Protein AF-A0A928DZA4-F1 (afdb_monomer_lite)

Structure (mmCIF, N/CA/C/O backbone):
data_AF-A0A928DZA4-F1
#
_entry.id   AF-A0A928DZA4-F1
#
loop_
_atom_site.group_PDB
_atom_site.id
_atom_site.type_symbol
_atom_site.label_atom_id
_atom_site.label_alt_id
_atom_site.label_comp_id
_atom_site.label_asym_id
_atom_site.label_entity_id
_atom_site.label_seq_id
_atom_site.pdbx_PDB_ins_code
_atom_site.Cartn_x
_atom_site.Cartn_y
_atom_site.Cartn_z
_atom_site.occupancy
_atom_site.B_iso_or_equiv
_atom_site.auth_seq_id
_atom_site.auth_comp_id
_atom_site.auth_asym_id
_atom_site.auth_atom_id
_atom_site.pdbx_PDB_model_num
ATOM 1 N N . PRO A 1 1 ? -11.694 5.169 -2.561 1.00 88.62 1 PRO A N 1
ATOM 2 C CA . PRO A 1 1 ?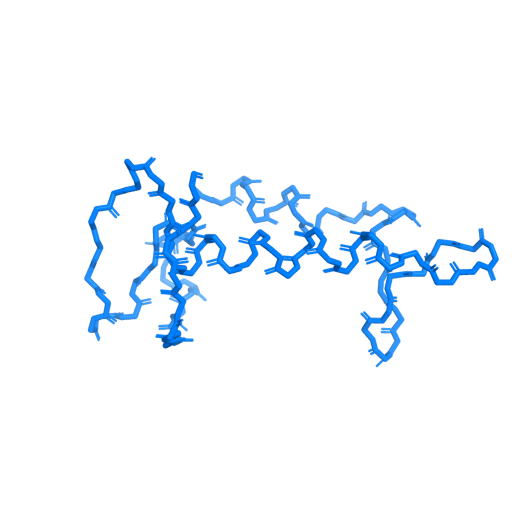 -10.393 4.468 -2.404 1.00 88.62 1 PRO A CA 1
ATOM 3 C C . PRO A 1 1 ? -10.047 3.522 -3.566 1.00 88.62 1 PRO A C 1
ATOM 5 O O . PRO A 1 1 ? -8.906 3.112 -3.718 1.00 88.62 1 PRO A O 1
ATOM 8 N N . GLU A 1 2 ? -11.037 3.207 -4.396 1.00 91.75 2 GLU A N 1
ATOM 9 C CA . GLU A 1 2 ? -11.009 2.301 -5.541 1.00 91.75 2 GLU A CA 1
ATOM 10 C C . GLU A 1 2 ? -9.986 2.774 -6.570 1.00 91.75 2 GLU A C 1
ATOM 12 O O . GLU A 1 2 ? -9.005 2.086 -6.815 1.00 91.75 2 GLU A O 1
ATOM 17 N N . ILE A 1 3 ? -10.124 4.022 -7.027 1.00 90.94 3 ILE A N 1
ATOM 18 C CA . ILE A 1 3 ? -9.185 4.646 -7.968 1.00 90.94 3 ILE A CA 1
ATOM 19 C C . ILE A 1 3 ? -7.745 4.626 -7.427 1.00 90.94 3 ILE A C 1
ATOM 21 O O . ILE A 1 3 ? -6.802 4.468 -8.192 1.00 90.94 3 ILE A O 1
ATOM 25 N N . ALA A 1 4 ? -7.553 4.775 -6.112 1.00 89.94 4 ALA A N 1
ATOM 26 C CA . ALA A 1 4 ? -6.217 4.747 -5.523 1.00 89.94 4 ALA A CA 1
ATOM 27 C C . ALA A 1 4 ? -5.582 3.351 -5.620 1.00 89.94 4 ALA A C 1
ATOM 29 O O . ALA A 1 4 ? -4.410 3.249 -5.972 1.00 89.94 4 ALA A O 1
ATOM 30 N N . VAL A 1 5 ? -6.356 2.289 -5.366 1.00 91.81 5 VAL A N 1
ATOM 31 C CA . VAL A 1 5 ? -5.908 0.900 -5.558 1.00 91.81 5 VAL A CA 1
ATOM 32 C C . VAL A 1 5 ? -5.604 0.633 -7.031 1.00 91.81 5 VAL A C 1
ATOM 34 O O . VAL A 1 5 ? -4.544 0.090 -7.338 1.00 91.81 5 VAL A O 1
ATOM 37 N N . ASP A 1 6 ? -6.485 1.068 -7.932 1.00 92.12 6 ASP A N 1
ATOM 38 C CA . ASP A 1 6 ? -6.321 0.870 -9.375 1.00 92.12 6 ASP A CA 1
ATOM 39 C C . ASP A 1 6 ? -5.055 1.558 -9.901 1.00 92.12 6 ASP A C 1
ATOM 41 O O . ASP A 1 6 ? -4.320 0.987 -10.704 1.00 92.12 6 ASP A O 1
ATOM 45 N N . ILE A 1 7 ? -4.763 2.773 -9.426 1.00 91.25 7 ILE A N 1
ATOM 46 C CA . ILE A 1 7 ? -3.540 3.504 -9.781 1.00 91.25 7 ILE A CA 1
ATOM 47 C C . ILE A 1 7 ? -2.305 2.827 -9.179 1.00 91.25 7 ILE A C 1
ATOM 49 O O . ILE A 1 7 ? -1.294 2.682 -9.867 1.00 91.25 7 ILE A O 1
ATOM 53 N N . LEU A 1 8 ? -2.368 2.406 -7.912 1.00 91.44 8 LEU A N 1
ATOM 54 C CA . LEU A 1 8 ? -1.247 1.764 -7.219 1.00 91.44 8 LEU A CA 1
ATOM 55 C C . LEU A 1 8 ? -0.826 0.457 -7.905 1.00 91.44 8 LEU A C 1
ATOM 57 O O . LEU A 1 8 ? 0.364 0.154 -8.009 1.00 91.44 8 LEU A O 1
ATOM 61 N N . LEU A 1 9 ? -1.806 -0.296 -8.403 1.00 91.25 9 LEU A N 1
ATOM 62 C CA . LEU A 1 9 ? -1.613 -1.573 -9.086 1.00 91.25 9 LEU A CA 1
ATOM 63 C C . LEU A 1 9 ? -1.695 -1.445 -10.613 1.00 91.25 9 LEU A C 1
ATOM 65 O O . LEU A 1 9 ? -1.818 -2.453 -11.305 1.00 91.25 9 LEU A O 1
ATOM 69 N N . HIS A 1 10 ? -1.611 -0.223 -11.145 1.00 92.00 10 HIS A N 1
ATOM 70 C CA . HIS A 1 10 ? -1.760 0.020 -12.573 1.00 92.00 10 HIS A CA 1
ATOM 71 C C . HIS A 1 10 ? -0.718 -0.761 -13.375 1.00 92.00 10 HIS A C 1
ATOM 73 O O . HIS A 1 10 ? 0.491 -0.665 -13.119 1.00 92.00 10 HIS A O 1
ATOM 79 N N . GLU A 1 11 ? -1.193 -1.497 -14.378 1.00 89.75 11 GLU A N 1
ATOM 80 C CA . GLU A 1 11 ? -0.346 -2.248 -15.291 1.00 89.75 11 GLU A CA 1
ATOM 81 C C . GLU A 1 11 ? 0.510 -1.288 -16.118 1.00 89.75 11 GLU A C 1
ATOM 83 O O . GLU A 1 11 ? 0.035 -0.565 -16.992 1.00 89.75 11 GLU A O 1
ATOM 88 N N . SER A 1 12 ? 1.812 -1.280 -15.846 1.00 89.00 12 SER A N 1
ATOM 89 C CA . SER A 1 12 ? 2.774 -0.527 -16.640 1.00 89.00 12 SER A CA 1
ATOM 90 C C . SER A 1 12 ? 4.108 -1.261 -16.682 1.00 89.00 12 SER A C 1
ATOM 92 O O . SER A 1 12 ? 4.436 -1.968 -15.727 1.00 89.00 12 SER A O 1
ATOM 94 N N . PRO A 1 13 ? 4.947 -1.036 -17.710 1.00 86.62 13 PRO A N 1
ATOM 95 C CA . PRO A 1 13 ? 6.276 -1.645 -17.785 1.00 86.62 13 PRO A CA 1
ATOM 96 C C . PRO A 1 13 ? 7.182 -1.341 -16.583 1.00 86.62 13 PRO A C 1
ATOM 98 O O . PRO A 1 13 ? 8.154 -2.052 -16.361 1.00 86.62 13 PRO A O 1
ATOM 101 N N . ARG A 1 14 ? 6.879 -0.284 -15.812 1.00 85.12 14 ARG A N 1
ATOM 102 C CA . ARG A 1 14 ? 7.641 0.125 -14.621 1.00 85.12 14 ARG A CA 1
ATOM 103 C C . ARG A 1 14 ? 7.024 -0.346 -13.299 1.00 85.12 14 ARG A C 1
ATOM 105 O O . ARG A 1 14 ? 7.660 -0.207 -12.261 1.00 85.12 14 ARG A O 1
ATOM 112 N N . ASN A 1 15 ? 5.818 -0.912 -13.326 1.00 89.12 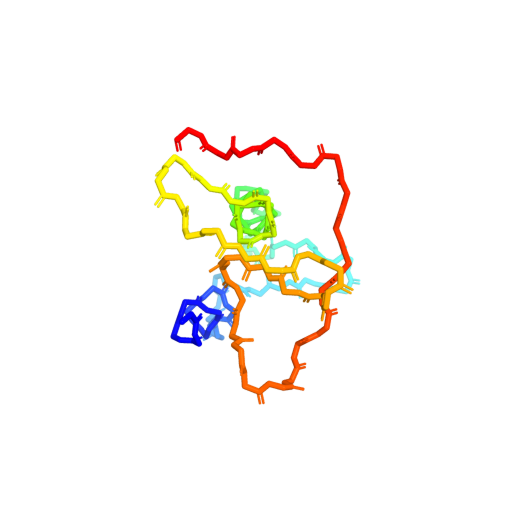15 ASN A N 1
ATOM 113 C CA . ASN A 1 15 ? 5.112 -1.435 -12.152 1.00 89.12 15 ASN A CA 1
ATOM 114 C C . ASN A 1 15 ? 4.962 -2.965 -12.219 1.00 89.12 15 ASN A C 1
ATOM 116 O O . ASN A 1 15 ? 3.959 -3.529 -11.792 1.00 89.12 15 ASN A O 1
ATOM 120 N N . VAL A 1 16 ? 5.952 -3.649 -12.799 1.00 89.19 16 VAL A N 1
ATOM 121 C CA . VAL A 1 16 ? 5.969 -5.113 -12.908 1.00 89.19 16 VAL A CA 1
ATOM 122 C C . VAL A 1 16 ? 6.72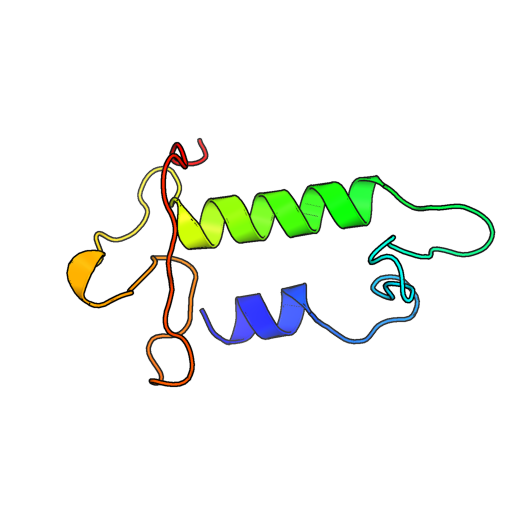0 -5.698 -11.722 1.00 89.19 16 VAL A C 1
ATOM 124 O O . VAL A 1 16 ? 7.794 -5.219 -11.357 1.00 89.19 16 VAL A O 1
ATOM 127 N N . HIS A 1 17 ? 6.164 -6.752 -11.135 1.00 89.19 17 HIS A N 1
ATOM 128 C CA . HIS A 1 17 ? 6.800 -7.521 -10.074 1.00 89.19 17 HIS A CA 1
ATOM 129 C C . HIS A 1 17 ? 7.071 -8.934 -10.586 1.00 89.19 17 HIS A C 1
ATOM 131 O O . HIS A 1 17 ? 6.214 -9.539 -11.231 1.00 89.19 17 HIS A O 1
ATOM 137 N N . ASP A 1 18 ? 8.277 -9.445 -10.348 1.00 89.00 18 ASP A N 1
ATOM 138 C CA . ASP A 1 18 ? 8.622 -10.814 -10.730 1.00 89.00 18 ASP A CA 1
ATOM 139 C C . ASP A 1 18 ? 7.988 -11.852 -9.780 1.00 89.00 18 ASP A C 1
ATOM 141 O O . ASP A 1 18 ? 7.307 -11.512 -8.814 1.00 89.00 18 ASP A O 1
ATOM 145 N N . LEU A 1 19 ? 8.245 -13.143 -10.020 1.00 88.88 19 LEU A N 1
ATOM 146 C CA . LEU A 1 19 ? 7.735 -14.236 -9.176 1.00 88.88 19 LEU A CA 1
ATOM 147 C C . LEU A 1 19 ? 8.197 -14.165 -7.710 1.00 88.88 19 LEU A C 1
ATOM 149 O O . LEU A 1 19 ? 7.614 -14.822 -6.852 1.00 88.88 19 LEU A O 1
ATOM 153 N N . ARG A 1 20 ? 9.249 -13.398 -7.413 1.00 89.56 20 ARG A N 1
ATOM 154 C CA . ARG A 1 20 ? 9.762 -13.176 -6.054 1.00 89.56 20 ARG A CA 1
ATOM 155 C C . ARG A 1 20 ? 9.143 -11.929 -5.418 1.00 89.56 20 ARG A C 1
ATOM 157 O O . ARG A 1 20 ? 9.457 -11.620 -4.273 1.00 89.56 20 ARG A O 1
ATOM 164 N N . GLY A 1 21 ? 8.299 -11.204 -6.152 1.00 88.94 21 GLY A N 1
ATOM 165 C CA . GLY A 1 21 ? 7.700 -9.945 -5.728 1.00 88.94 21 GLY A CA 1
ATOM 166 C C . GLY A 1 21 ? 8.639 -8.745 -5.850 1.00 88.94 21 GLY A C 1
ATOM 167 O O . GLY A 1 21 ? 8.332 -7.689 -5.307 1.00 88.94 21 GLY A O 1
ATOM 168 N N . VAL A 1 22 ? 9.779 -8.862 -6.536 1.00 90.69 22 VAL A N 1
ATOM 169 C CA . VAL A 1 22 ? 10.712 -7.740 -6.722 1.00 90.69 22 VAL A CA 1
ATOM 170 C C . VAL A 1 22 ? 10.227 -6.872 -7.875 1.00 90.69 22 VAL A C 1
ATOM 172 O O . VAL A 1 22 ? 9.949 -7.389 -8.958 1.00 90.69 22 VAL A O 1
ATOM 175 N N . ASN A 1 23 ? 10.150 -5.556 -7.661 1.00 91.62 23 ASN A N 1
ATOM 176 C CA . ASN A 1 23 ? 9.831 -4.616 -8.726 1.00 91.62 23 ASN A CA 1
ATOM 177 C C . ASN A 1 23 ? 10.963 -4.632 -9.764 1.00 91.62 23 ASN A C 1
ATOM 179 O O . ASN A 1 23 ? 12.108 -4.248 -9.491 1.00 91.62 23 ASN A O 1
ATOM 183 N N . ALA A 1 24 ? 10.643 -5.154 -10.943 1.00 82.81 24 ALA A N 1
ATOM 184 C CA . ALA A 1 24 ? 11.589 -5.430 -12.005 1.00 82.81 24 ALA A CA 1
ATOM 185 C C . ALA A 1 24 ? 11.586 -4.260 -12.990 1.00 82.81 24 ALA A C 1
ATOM 187 O O . ALA A 1 24 ? 10.718 -4.163 -13.853 1.00 82.81 24 ALA A O 1
ATOM 188 N N . ASN A 1 25 ? 12.575 -3.374 -12.874 1.00 71.38 25 ASN A N 1
ATOM 189 C CA . ASN A 1 25 ? 12.807 -2.309 -13.843 1.00 71.38 25 ASN A CA 1
ATOM 190 C C . ASN A 1 25 ? 14.140 -2.609 -14.545 1.00 71.38 25 ASN A C 1
ATOM 192 O O . ASN A 1 25 ? 15.218 -2.302 -14.044 1.00 71.38 25 ASN A O 1
ATOM 196 N N . ASN A 1 26 ? 14.065 -3.332 -15.663 1.00 66.69 26 ASN A N 1
ATOM 197 C CA . ASN A 1 26 ? 15.213 -3.859 -16.412 1.00 66.69 26 ASN A CA 1
ATOM 198 C C . ASN A 1 26 ? 16.333 -2.796 -16.566 1.00 66.69 26 ASN A C 1
ATOM 200 O O . ASN A 1 26 ? 16.014 -1.686 -17.001 1.00 66.69 26 ASN A O 1
ATOM 204 N N . PRO A 1 27 ? 17.622 -3.062 -16.245 1.00 78.25 27 PRO A N 1
ATOM 205 C CA . PRO A 1 27 ? 18.278 -4.354 -15.986 1.00 78.25 27 PRO A CA 1
ATOM 206 C C . PRO A 1 27 ? 18.441 -4.763 -14.506 1.00 78.25 27 PRO A C 1
ATOM 208 O O . PRO A 1 27 ? 19.004 -5.825 -14.244 1.00 78.25 27 PRO A O 1
ATOM 211 N N . CYS A 1 28 ? 17.985 -3.959 -13.538 1.00 81.50 28 CYS A N 1
ATOM 212 C CA . CYS A 1 28 ? 18.248 -4.193 -12.110 1.00 81.50 28 CYS A CA 1
ATOM 213 C C . CYS A 1 28 ? 16.972 -4.087 -11.252 1.00 81.50 28 CYS A C 1
ATOM 215 O O . CYS A 1 28 ? 16.042 -3.375 -11.619 1.00 81.50 28 CYS A O 1
ATOM 217 N N . PRO A 1 29 ? 16.913 -4.740 -10.075 1.00 87.31 29 PRO A N 1
ATOM 218 C CA . PRO A 1 29 ? 15.838 -4.521 -9.109 1.00 87.31 29 PRO A CA 1
ATOM 219 C C . PRO A 1 29 ? 15.640 -3.039 -8.778 1.00 87.31 29 PRO A C 1
ATOM 221 O O . PRO A 1 29 ? 16.598 -2.346 -8.426 1.00 87.31 29 PRO A O 1
ATOM 224 N N . TYR A 1 30 ? 14.397 -2.563 -8.827 1.00 89.75 30 TYR A N 1
ATOM 225 C CA . TYR A 1 30 ? 14.050 -1.201 -8.436 1.00 89.75 30 TYR A CA 1
ATOM 226 C C . TYR A 1 30 ? 13.349 -1.204 -7.078 1.00 89.75 30 TYR A C 1
ATOM 228 O O . TYR A 1 30 ? 12.136 -1.060 -6.954 1.00 89.75 30 TYR A O 1
ATOM 236 N N . LEU A 1 31 ? 14.154 -1.358 -6.025 1.00 90.12 31 LEU A N 1
ATOM 237 C CA . LEU A 1 31 ? 13.676 -1.418 -4.640 1.00 90.12 31 LEU A CA 1
ATOM 238 C C . LEU A 1 31 ? 12.821 -0.216 -4.191 1.00 90.12 31 LEU A C 1
ATOM 240 O O . LEU A 1 31 ? 11.923 -0.434 -3.377 1.00 90.12 31 LEU A O 1
ATOM 244 N N . PRO A 1 32 ? 13.009 1.021 -4.705 1.00 91.25 32 PRO A N 1
ATOM 245 C CA . PRO A 1 32 ? 12.084 2.111 -4.400 1.00 91.25 32 PRO A CA 1
ATOM 246 C C . PRO A 1 32 ? 10.633 1.815 -4.804 1.00 91.25 32 PRO A C 1
ATOM 248 O O . PRO A 1 32 ? 9.727 2.250 -4.100 1.00 91.25 32 PRO A O 1
ATOM 251 N N . GLY A 1 33 ? 10.395 1.034 -5.867 1.00 91.44 33 GLY A N 1
ATOM 252 C CA . GLY A 1 33 ? 9.048 0.599 -6.253 1.00 91.44 33 GLY A CA 1
ATOM 253 C C . GLY A 1 33 ? 8.407 -0.301 -5.196 1.00 91.44 33 GLY A C 1
ATOM 254 O O . GLY A 1 33 ? 7.291 -0.043 -4.751 1.00 91.44 33 GLY A O 1
ATOM 255 N N . ASN A 1 34 ? 9.152 -1.297 -4.706 1.00 93.31 34 ASN A N 1
ATOM 256 C CA . ASN A 1 34 ? 8.705 -2.140 -3.595 1.00 93.31 34 ASN A CA 1
ATOM 257 C C . ASN A 1 34 ? 8.451 -1.331 -2.319 1.00 93.31 34 ASN A C 1
ATOM 259 O O . ASN A 1 34 ? 7.418 -1.504 -1.677 1.00 93.31 34 ASN A O 1
ATOM 263 N N . GLY A 1 35 ? 9.389 -0.454 -1.951 1.00 94.31 35 GLY A N 1
ATOM 264 C CA . GLY A 1 35 ? 9.273 0.377 -0.755 1.00 94.31 35 GLY A CA 1
ATOM 265 C C . GLY A 1 35 ? 8.059 1.302 -0.811 1.00 94.31 35 GLY A C 1
ATOM 266 O O . GLY A 1 35 ? 7.303 1.372 0.155 1.00 94.31 35 GLY A O 1
ATOM 267 N N . GLY A 1 36 ? 7.832 1.951 -1.956 1.00 93.62 36 GLY A N 1
ATOM 268 C CA . GLY A 1 36 ? 6.663 2.799 -2.182 1.00 93.62 36 GLY A CA 1
ATOM 269 C C . GLY A 1 36 ? 5.349 2.025 -2.094 1.00 93.62 36 GLY A C 1
ATOM 270 O O . GLY A 1 36 ? 4.434 2.464 -1.400 1.00 93.62 36 GLY A O 1
ATOM 271 N N . LEU A 1 37 ? 5.275 0.845 -2.719 1.00 93.88 37 LEU A N 1
ATOM 272 C CA . LEU A 1 37 ? 4.097 -0.023 -2.645 1.00 93.88 37 LEU A CA 1
ATOM 273 C C . LEU A 1 37 ? 3.801 -0.463 -1.204 1.00 93.88 37 LEU A C 1
ATOM 275 O O . LEU A 1 37 ? 2.670 -0.337 -0.738 1.00 93.88 37 LEU A O 1
ATOM 279 N N . LEU A 1 38 ? 4.813 -0.943 -0.477 1.00 94.12 38 LEU A N 1
ATOM 280 C CA . LEU A 1 38 ? 4.654 -1.388 0.910 1.00 94.12 38 LEU A CA 1
ATOM 281 C C . LEU A 1 38 ? 4.266 -0.235 1.840 1.00 94.12 38 LEU A C 1
ATOM 283 O O . LEU A 1 38 ? 3.424 -0.418 2.718 1.00 94.12 38 LEU A O 1
ATOM 287 N N . TYR A 1 39 ? 4.836 0.954 1.635 1.00 95.19 39 TYR A N 1
ATOM 288 C CA . TYR A 1 39 ? 4.465 2.139 2.402 1.00 95.19 39 TYR A CA 1
ATOM 289 C C . TYR A 1 39 ? 3.020 2.566 2.123 1.00 95.19 39 TYR A C 1
ATOM 291 O O . TYR A 1 39 ? 2.273 2.820 3.066 1.00 95.19 39 TYR A O 1
ATOM 299 N N . ALA A 1 40 ? 2.591 2.567 0.856 1.00 95.25 40 ALA A N 1
ATOM 300 C CA . ALA A 1 40 ? 1.207 2.853 0.484 1.00 95.25 40 ALA A CA 1
ATOM 301 C C . ALA A 1 40 ? 0.231 1.855 1.125 1.00 95.25 40 ALA A C 1
ATOM 303 O O . ALA A 1 40 ? -0.751 2.272 1.732 1.00 95.25 40 ALA A O 1
ATOM 304 N N . ILE A 1 41 ? 0.530 0.551 1.085 1.00 94.31 41 ILE A N 1
ATOM 305 C CA . ILE A 1 41 ? -0.281 -0.478 1.756 1.00 94.31 41 ILE A CA 1
ATOM 306 C C . ILE A 1 41 ? -0.321 -0.240 3.271 1.00 94.31 41 ILE A C 1
ATOM 308 O O . ILE A 1 41 ? -1.394 -0.302 3.873 1.00 94.31 41 ILE A O 1
ATOM 312 N N . GLY A 1 42 ? 0.822 0.071 3.889 1.00 94.56 42 GLY A N 1
ATOM 313 C CA . GLY A 1 42 ? 0.909 0.382 5.315 1.00 94.56 42 GLY A CA 1
ATOM 314 C C . GLY A 1 42 ? 0.082 1.606 5.704 1.00 94.56 42 GLY A C 1
ATOM 315 O O . GLY A 1 42 ? -0.608 1.571 6.715 1.00 94.56 42 GLY A O 1
ATOM 316 N N . MET A 1 43 ? 0.077 2.651 4.879 1.00 95.31 43 MET A N 1
ATOM 317 C CA . MET A 1 43 ? -0.751 3.844 5.064 1.00 95.31 43 MET A CA 1
ATOM 318 C C . MET A 1 43 ? -2.239 3.544 4.849 1.00 95.31 43 MET A C 1
ATOM 320 O O . MET A 1 43 ? -3.085 3.976 5.626 1.00 95.31 43 MET A O 1
ATOM 324 N N . MET A 1 44 ? -2.581 2.762 3.825 1.00 94.88 44 MET A N 1
ATOM 325 C CA . MET A 1 44 ? -3.966 2.384 3.548 1.00 94.88 44 MET A CA 1
ATOM 326 C C . MET A 1 44 ? -4.554 1.505 4.654 1.00 94.88 44 MET A C 1
ATOM 328 O O . MET A 1 44 ? -5.733 1.639 4.984 1.00 94.88 44 MET A O 1
ATOM 332 N N . ALA A 1 45 ? -3.735 0.618 5.224 1.00 94.69 45 ALA A N 1
ATOM 333 C CA . ALA A 1 45 ? -4.108 -0.245 6.331 1.00 94.69 45 ALA A CA 1
ATOM 334 C C . ALA A 1 45 ? -4.076 0.510 7.664 1.00 94.69 45 ALA A C 1
ATOM 336 O O . ALA A 1 45 ? -5.037 0.449 8.416 1.00 94.69 45 ALA A O 1
ATOM 337 N N . GLY A 1 46 ? -2.992 1.215 7.978 1.00 93.62 46 GLY A N 1
ATOM 338 C CA . GLY A 1 46 ? -2.726 1.864 9.266 1.00 93.62 46 GLY A CA 1
ATOM 339 C C . GLY A 1 46 ? -3.393 3.223 9.449 1.00 93.62 46 GLY A C 1
ATOM 340 O O . GLY A 1 46 ? -3.752 3.565 10.573 1.00 93.62 46 GLY A O 1
ATOM 341 N N . GLY A 1 47 ? -3.651 3.942 8.361 1.00 94.44 47 GLY A N 1
ATOM 342 C CA . GLY A 1 47 ? -4.087 5.335 8.371 1.00 94.44 47 GLY A CA 1
ATOM 343 C C . GLY A 1 47 ? -2.926 6.320 8.236 1.00 94.44 47 GLY A C 1
ATOM 344 O O . GLY A 1 47 ? -1.757 5.941 8.150 1.00 94.44 47 GLY A O 1
ATOM 345 N N . TRP A 1 48 ? -3.286 7.596 8.208 1.00 95.06 48 TRP A N 1
ATOM 346 C CA . TRP A 1 48 ? -2.412 8.764 8.123 1.00 95.06 48 TRP A CA 1
ATOM 347 C C . TRP A 1 48 ? -2.995 9.898 8.977 1.00 95.06 48 TRP A C 1
ATOM 349 O O . TRP A 1 48 ? -4.126 9.775 9.466 1.00 95.06 48 TRP A O 1
ATOM 359 N N . ASP A 1 49 ? -2.268 10.998 9.142 1.00 94.94 49 ASP A N 1
ATOM 360 C CA . ASP A 1 49 ? -2.757 12.165 9.876 1.00 94.94 49 ASP A CA 1
ATOM 361 C C . ASP A 1 49 ? -4.048 12.727 9.249 1.00 94.94 49 ASP A C 1
ATOM 363 O O . ASP A 1 49 ? -4.098 13.150 8.093 1.00 94.94 49 ASP A O 1
ATOM 367 N N . GLY A 1 50 ? -5.139 12.696 10.022 1.00 93.06 50 GLY A N 1
ATOM 368 C CA . GLY A 1 50 ? -6.473 13.091 9.556 1.00 93.06 50 GLY A CA 1
ATOM 369 C C . GLY A 1 50 ? -7.214 12.029 8.731 1.00 93.06 50 GLY A C 1
ATOM 370 O O . GLY A 1 50 ? -8.235 12.345 8.115 1.00 93.06 50 GLY A O 1
ATOM 371 N N . ALA A 1 51 ? -6.740 10.780 8.705 1.00 93.88 51 ALA A N 1
ATOM 372 C CA . ALA A 1 51 ? -7.476 9.675 8.099 1.00 93.88 51 ALA A CA 1
ATOM 373 C C . ALA A 1 51 ? -8.846 9.465 8.776 1.00 93.88 51 ALA A C 1
ATOM 375 O O . ALA A 1 51 ? -8.973 9.653 9.988 1.00 93.88 51 ALA A O 1
ATOM 376 N N . PRO A 1 52 ? -9.874 9.036 8.021 1.00 92.06 52 PRO A N 1
ATOM 377 C CA . PRO A 1 52 ? -11.185 8.757 8.593 1.00 92.06 52 PRO A CA 1
ATOM 378 C C . PRO A 1 52 ? -11.116 7.603 9.600 1.00 92.06 52 PRO A C 1
ATOM 380 O O . PRO A 1 52 ? -10.455 6.591 9.352 1.00 92.06 52 PRO A O 1
ATOM 383 N N . GLU A 1 53 ? -11.856 7.723 10.703 1.00 90.94 53 GLU A N 1
ATOM 384 C CA . GLU A 1 53 ? -12.077 6.602 11.616 1.00 90.94 53 GLU A CA 1
ATOM 385 C C . GLU A 1 53 ? -12.878 5.497 10.912 1.00 90.94 53 GLU A C 1
ATOM 387 O O . GLU A 1 53 ? -13.815 5.753 10.146 1.00 90.94 53 GLU A O 1
ATOM 392 N N . VAL A 1 54 ? -12.480 4.246 11.140 1.00 91.12 54 VAL A N 1
ATOM 393 C CA . VAL A 1 54 ? -13.061 3.064 10.491 1.00 91.12 54 VAL A CA 1
ATOM 394 C C . VAL A 1 54 ? -13.239 1.942 11.504 1.00 91.12 54 VAL A C 1
ATOM 396 O O . VAL A 1 54 ? -12.481 1.850 12.474 1.00 91.12 54 VAL A O 1
ATOM 399 N N . ASP A 1 55 ? -14.203 1.060 11.255 1.00 89.12 55 ASP A N 1
ATOM 400 C CA . ASP A 1 55 ? -14.464 -0.083 12.124 1.00 89.12 55 ASP A CA 1
ATOM 401 C C . ASP A 1 55 ? -13.493 -1.232 11.801 1.00 89.12 55 ASP A C 1
ATOM 403 O O . ASP A 1 55 ? -13.706 -2.047 10.897 1.00 89.12 55 ASP A O 1
ATOM 407 N N . ARG A 1 56 ? -12.388 -1.285 12.549 1.00 86.69 56 ARG A N 1
ATOM 408 C CA . ARG A 1 56 ? -11.340 -2.303 12.378 1.00 86.69 56 ARG A CA 1
ATOM 409 C C . ARG A 1 56 ? -11.836 -3.716 12.687 1.00 86.69 56 ARG A C 1
ATOM 411 O O . ARG A 1 56 ? -11.337 -4.665 12.089 1.00 86.69 56 ARG A O 1
ATOM 418 N N . GLU A 1 57 ? -12.811 -3.867 13.584 1.00 86.38 57 GLU A N 1
ATOM 419 C CA . GLU A 1 57 ? -13.360 -5.177 13.961 1.00 86.38 57 GLU A CA 1
ATOM 420 C C . GLU A 1 57 ? -14.176 -5.790 12.818 1.00 86.38 57 GLU A C 1
ATOM 422 O O . GLU A 1 57 ? -14.186 -7.010 12.641 1.00 86.38 57 GLU A O 1
ATOM 427 N N . LYS A 1 58 ? -14.785 -4.947 11.975 1.00 86.81 58 LYS A N 1
ATOM 428 C CA . LYS A 1 58 ? -15.447 -5.363 10.728 1.00 86.81 58 LYS A CA 1
ATOM 429 C C . LYS A 1 58 ? -14.489 -5.603 9.556 1.00 86.81 58 LYS A C 1
ATOM 431 O O . LYS A 1 58 ? -14.946 -5.913 8.457 1.00 86.81 58 LYS A O 1
ATOM 436 N N . GLY A 1 59 ? -13.178 -5.489 9.772 1.00 87.06 59 GLY A N 1
ATOM 437 C CA . GLY A 1 59 ? -12.172 -5.642 8.722 1.00 87.06 59 GLY A CA 1
ATOM 438 C C . GLY A 1 59 ? -12.093 -4.444 7.772 1.00 87.06 59 GLY A C 1
ATOM 439 O O . GLY A 1 59 ? -11.678 -4.605 6.622 1.00 87.06 59 GLY A O 1
ATOM 440 N N . GLU A 1 60 ? -12.503 -3.252 8.225 1.00 91.75 60 GLU A N 1
ATOM 441 C CA . GLU A 1 60 ? -12.352 -2.014 7.462 1.00 91.75 60 GLU A CA 1
ATOM 442 C C . GLU A 1 60 ? -10.968 -1.380 7.671 1.00 91.75 60 GLU A C 1
ATOM 444 O O . GLU A 1 60 ? -10.319 -1.528 8.708 1.00 91.75 60 GLU A O 1
ATOM 449 N N . ALA A 1 61 ? -10.531 -0.609 6.678 1.00 94.06 61 ALA A N 1
ATOM 450 C CA . ALA A 1 61 ? -9.313 0.188 6.724 1.00 94.06 61 ALA A CA 1
ATOM 451 C C . ALA A 1 61 ? -9.521 1.495 5.932 1.00 94.06 61 ALA A C 1
ATOM 453 O O . ALA A 1 61 ? -10.298 1.506 4.973 1.00 94.06 61 ALA A O 1
ATOM 454 N N . PRO A 1 62 ? -8.864 2.607 6.312 1.00 93.69 62 PRO A N 1
ATOM 455 C CA . PRO A 1 62 ? -9.154 3.929 5.748 1.00 93.69 62 PRO A CA 1
ATOM 456 C C . PRO A 1 62 ? -8.822 4.044 4.256 1.00 93.69 62 PRO A C 1
ATOM 458 O O . PRO A 1 62 ? -9.491 4.779 3.530 1.00 93.69 62 PRO A O 1
ATOM 461 N N . GLY A 1 63 ? -7.811 3.313 3.782 1.00 94.00 63 GLY A N 1
ATOM 462 C CA . GLY A 1 63 ? -7.362 3.377 2.394 1.00 94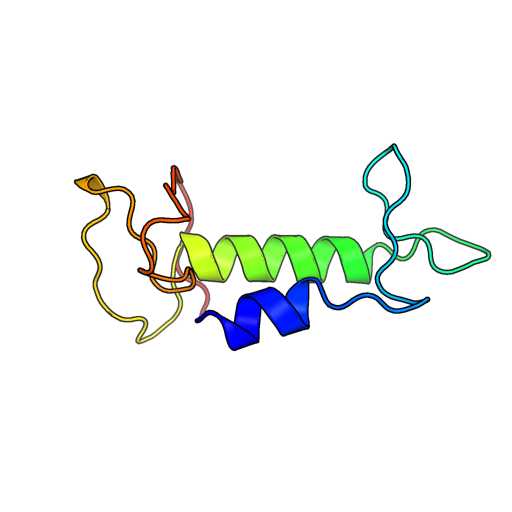.00 63 GLY A CA 1
ATOM 463 C C . GLY A 1 63 ? -7.923 2.301 1.470 1.00 94.00 63 GLY A C 1
ATOM 464 O O . GLY A 1 63 ? -7.573 2.310 0.295 1.00 94.00 63 GLY A O 1
ATOM 465 N N . PHE A 1 64 ? -8.779 1.392 1.946 1.00 94.44 64 PHE A N 1
ATOM 466 C CA . PHE A 1 64 ? -9.323 0.312 1.117 1.00 94.44 64 PHE A CA 1
ATOM 467 C C . PHE A 1 64 ? -10.792 0.558 0.720 1.00 94.44 64 PHE A C 1
ATOM 469 O O . PHE A 1 64 ? -11.557 1.132 1.499 1.00 94.44 64 PHE A O 1
ATOM 476 N N . PRO A 1 65 ? -11.204 0.145 -0.495 1.00 93.06 65 PRO A N 1
ATOM 477 C CA . PRO A 1 65 ? -12.598 0.172 -0.940 1.00 93.06 65 PRO A CA 1
ATOM 478 C C . PRO A 1 65 ? -13.560 -0.531 0.019 1.00 93.06 65 PRO A C 1
ATOM 480 O O . PRO A 1 65 ? -13.309 -1.661 0.436 1.00 93.06 65 PRO A O 1
ATOM 483 N N . ARG A 1 66 ? -14.716 0.084 0.291 1.00 88.88 66 ARG A N 1
ATOM 484 C CA . ARG A 1 66 ? -15.799 -0.520 1.100 1.00 88.88 66 ARG A CA 1
ATOM 485 C C . ARG A 1 66 ? -16.887 -1.155 0.233 1.00 88.88 66 ARG A C 1
ATOM 487 O O . ARG A 1 66 ? -18.070 -1.106 0.548 1.00 88.88 66 ARG A O 1
ATOM 494 N N . ASN A 1 67 ? -16.483 -1.743 -0.886 1.00 89.25 67 ASN A N 1
ATOM 495 C CA . ASN A 1 67 ? -17.378 -2.359 -1.866 1.00 89.25 67 ASN A CA 1
ATOM 496 C C . ASN A 1 67 ? -17.630 -3.860 -1.608 1.00 89.25 67 ASN A C 1
ATOM 498 O O . ASN A 1 67 ? -18.163 -4.550 -2.472 1.00 89.25 67 ASN A O 1
ATOM 502 N N . GLY A 1 68 ? -17.214 -4.376 -0.445 1.00 88.50 68 GLY A N 1
ATOM 503 C CA . GLY A 1 68 ? -17.371 -5.781 -0.057 1.00 88.50 68 GLY A CA 1
ATOM 504 C C . GLY A 1 68 ? -16.356 -6.750 -0.675 1.00 88.50 68 GLY A C 1
ATOM 505 O O . GLY A 1 68 ? -16.392 -7.932 -0.351 1.00 88.50 68 GLY A O 1
ATOM 506 N N . GLN A 1 69 ? -15.437 -6.281 -1.529 1.00 90.19 69 GLN A N 1
ATOM 507 C CA . GLN A 1 69 ? -14.391 -7.127 -2.130 1.00 90.19 69 GLN A CA 1
ATOM 508 C C . GLN A 1 69 ? -13.138 -7.261 -1.255 1.00 90.19 69 GLN A C 1
ATOM 510 O O . GLN A 1 69 ? -12.292 -8.116 -1.507 1.00 90.19 69 GLN A O 1
ATOM 515 N N . TRP A 1 70 ? -13.010 -6.418 -0.230 1.00 90.69 70 TRP A N 1
ATOM 516 C CA . TRP A 1 70 ? -11.841 -6.349 0.638 1.00 90.69 70 TRP A CA 1
ATOM 517 C C . TRP A 1 70 ? -12.219 -6.713 2.070 1.00 90.69 70 TRP A C 1
ATOM 519 O O . TRP A 1 70 ? -13.143 -6.134 2.637 1.00 90.69 70 TRP A O 1
ATOM 529 N N . PHE A 1 71 ? -11.474 -7.649 2.659 1.00 90.25 71 PHE A N 1
ATOM 530 C CA . PHE A 1 71 ? -11.544 -7.979 4.080 1.00 90.25 71 PHE A CA 1
ATOM 531 C C . PHE A 1 71 ? -10.152 -7.815 4.686 1.00 90.25 71 PHE A C 1
ATOM 533 O O . PHE A 1 71 ? -9.264 -8.641 4.455 1.00 90.25 71 PHE A O 1
ATOM 540 N N . ILE A 1 72 ? -9.933 -6.710 5.398 1.00 92.75 72 ILE A N 1
ATOM 541 C CA . ILE A 1 72 ? -8.594 -6.296 5.813 1.00 92.75 72 ILE A CA 1
ATOM 542 C C . ILE A 1 72 ? -8.282 -6.832 7.207 1.00 92.75 72 ILE A C 1
ATOM 544 O O . ILE A 1 72 ? -9.046 -6.653 8.151 1.00 92.75 72 ILE A O 1
ATOM 548 N N . LYS A 1 73 ? -7.113 -7.462 7.342 1.00 92.31 73 LYS A N 1
ATOM 549 C CA . LYS A 1 73 ? -6.506 -7.809 8.629 1.00 92.31 73 LYS A CA 1
ATOM 550 C C . LYS A 1 73 ? -5.154 -7.123 8.714 1.00 92.31 73 LYS A C 1
ATOM 552 O O . LYS A 1 73 ? -4.295 -7.354 7.868 1.00 92.31 73 LYS A O 1
ATOM 557 N N . ALA A 1 74 ? -4.984 -6.271 9.713 1.00 90.62 74 ALA A N 1
ATOM 558 C CA . ALA A 1 74 ? -3.770 -5.500 9.915 1.00 90.62 74 ALA A CA 1
ATOM 559 C C . ALA A 1 74 ? -3.570 -5.245 11.410 1.00 90.62 74 ALA A C 1
ATOM 561 O O . ALA A 1 74 ? -4.532 -4.975 12.126 1.00 90.62 74 ALA A O 1
ATOM 562 N N . GLU A 1 75 ? -2.324 -5.302 11.869 1.00 90.75 75 GLU A N 1
ATOM 563 C CA . GLU A 1 75 ? -1.945 -5.048 13.258 1.00 90.75 75 GLU A CA 1
ATOM 564 C C . GLU A 1 75 ? -0.628 -4.267 13.314 1.00 90.75 75 GLU A C 1
ATOM 566 O O . GLU A 1 75 ? 0.156 -4.289 12.367 1.00 90.75 75 GLU A O 1
ATOM 571 N N . GLY A 1 76 ? -0.389 -3.549 14.412 1.00 90.25 76 GLY A N 1
ATOM 572 C CA . GLY A 1 76 ? 0.912 -2.930 14.696 1.00 90.25 76 GLY A CA 1
ATOM 573 C C . GLY A 1 76 ? 1.335 -1.759 13.796 1.00 90.25 76 GLY A C 1
ATOM 574 O O . GLY A 1 76 ? 2.416 -1.208 14.004 1.00 90.25 76 GLY A O 1
ATOM 575 N N . PHE A 1 77 ? 0.515 -1.341 12.828 1.00 90.69 77 PHE A N 1
ATOM 576 C CA . PHE A 1 77 ? 0.802 -0.162 12.012 1.00 90.69 77 PHE A CA 1
ATOM 577 C C . PHE A 1 77 ? 0.641 1.120 12.827 1.00 90.69 77 PHE A C 1
ATOM 579 O O . PHE A 1 77 ? -0.375 1.335 13.48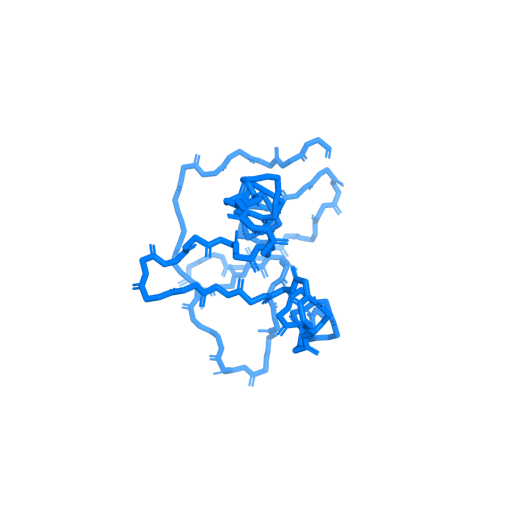8 1.00 90.69 77 PHE A O 1
ATOM 586 N N . LYS A 1 78 ? 1.641 1.994 12.736 1.00 90.38 78 LYS A N 1
ATOM 587 C CA . LYS A 1 78 ? 1.523 3.380 13.189 1.00 90.38 78 LYS A CA 1
ATOM 588 C C . LYS A 1 78 ? 0.961 4.212 12.038 1.00 90.38 78 LYS A C 1
ATOM 590 O O . LYS A 1 78 ? 1.405 3.989 10.908 1.00 90.38 78 LYS A O 1
ATOM 595 N N . PRO A 1 79 ? 0.027 5.142 12.300 1.00 92.12 79 PRO A N 1
ATOM 596 C CA . PRO A 1 79 ? -0.419 6.078 11.282 1.00 92.12 79 PRO A CA 1
ATOM 597 C C . PRO A 1 79 ? 0.778 6.778 10.641 1.00 92.12 79 PRO A C 1
ATOM 599 O O . PRO A 1 79 ? 1.740 7.135 11.331 1.00 92.12 79 PRO A O 1
ATOM 602 N N . ALA A 1 80 ? 0.736 6.906 9.319 1.00 92.56 80 ALA A N 1
ATOM 603 C CA . ALA A 1 80 ? 1.682 7.746 8.610 1.00 92.56 80 ALA A CA 1
ATOM 604 C C . ALA A 1 80 ? 1.517 9.210 9.068 1.00 92.56 80 ALA A C 1
ATOM 606 O O . ALA A 1 80 ? 0.393 9.605 9.382 1.00 92.56 80 ALA A O 1
ATOM 607 N N . PRO A 1 81 ? 2.608 9.988 9.118 1.00 87.81 81 PRO A N 1
ATOM 608 C CA . PRO A 1 81 ? 2.509 11.431 9.315 1.00 87.81 81 PRO A CA 1
ATOM 609 C C . PRO A 1 81 ? 1.793 12.121 8.144 1.00 87.81 81 PRO A C 1
ATOM 611 O O . PRO A 1 81 ? 1.619 11.477 7.079 1.00 87.81 81 PRO A O 1
#

Sequence (81 aa):
PEIAVDILLHESPRNVHDLRGVNANNPCPYLPGNGGLLYAIGMMAGGWDGAPEVDREKGEAPGFPRNGQWFIKAEGFKPAP

pLDDT: mean 90.32, std 4.63, range [66.69, 95.31]

Secondary structure (DSSP, 8-state):
-HHHHHHHT---TTS-B-TT--BEETTEE-HHHHHHHHHHHHHHHH-BTTPPP--TTTT--TTS--SSS------SPPPB-

Foldseek 3Di:
DVVVVCVLCPDDQQQDADPVRFRDDPPDTDVVNVVVSVVLVLCQAAPAVVQDDDDVVQQDGRNDDPPPPHRHDDDDRHHHD

Radius of gyration: 14.09 Å; chains: 1; boundin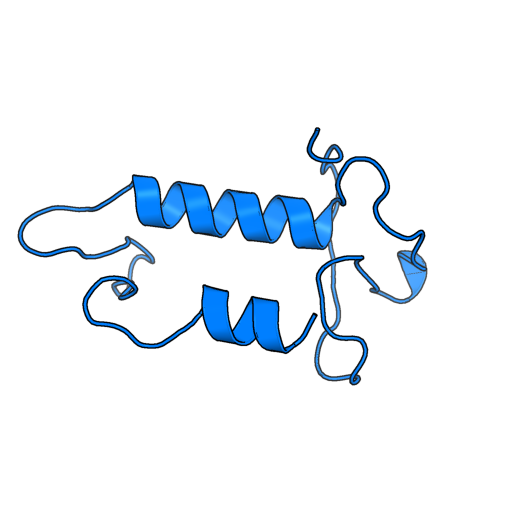g box: 36×27×32 Å